Protein AF-A0A660R6U9-F1 (afdb_monomer)

Solvent-accessible surface area (backbone atoms only — not comparable to full-atom values): 6522 Å² total; per-residue (Å²): 130,83,85,76,85,81,81,69,68,51,72,49,82,44,46,61,42,26,38,42,28,37,63,46,97,88,70,50,76,46,72,47,49,37,92,84,71,37,62,62,37,41,37,23,40,19,53,46,97,87,70,50,78,36,58,15,63,71,18,55,72,43,32,84,85,40,49,87,44,37,50,62,44,47,60,80,41,52,98,54,90,55,69,49,69,56,91,97,43,76,37,43,36,65,58,58,50,45,52,52,52,50,50,50,50,53,29,60,76,70,108

pLDDT: mean 95.03, std 8.32, range [47.47, 98.81]

Nearest PDB structures (foldseek):
  6w6e-assembly1_I  TM=9.804E-01  e=3.164E-13  Mycobacterium tuberculosis
  4rtf-assembly1_D  TM=9.842E-01  e=6.476E-13  Mycobacterium tuberculosis H37Rv
  7rax-assembly1_A  TM=9.584E-01  e=1.570E-10  Escherichia coli K-12
  6p2u-assembly1_A  TM=9.185E-01  e=1.098E-10  Homo sapiens
  7krv-assembly1_B  TM=9.366E-01  e=4.331E-10  Escherichia coli K-12

Radius of gyration: 15.39 Å; Cα contacts (8 Å, |Δi|>4): 179; chains: 1; bounding box: 34×28×48 Å

Sequence (111 aa):
MADKKEFVVGIDLGTTNSVIAWMKPDGNVEVIPNAEGSRITPSVVAFTKTGEILVGEPAKRQMILNPDRTIKSIKRKMGSDYKVRIDDKEYTPQEISSLILKKLKKDAESY

Mean predicted aligned error: 3.58 Å

Structure (mmCIF, N/CA/C/O backbone):
data_AF-A0A660R6U9-F1
#
_entry.id   AF-A0A660R6U9-F1
#
loop_
_atom_site.group_PDB
_atom_site.id
_atom_site.type_symbol
_atom_site.label_atom_id
_atom_site.label_alt_id
_atom_site.label_comp_id
_atom_site.label_asym_id
_atom_site.label_entity_id
_atom_site.label_seq_id
_atom_site.pdbx_PDB_ins_code
_atom_site.Cartn_x
_atom_site.Cartn_y
_atom_site.Cartn_z
_atom_site.occupancy
_atom_site.B_iso_or_equiv
_atom_site.auth_seq_id
_atom_site.auth_comp_id
_atom_site.auth_asym_id
_atom_site.auth_atom_id
_atom_site.pdbx_PDB_model_num
ATOM 1 N N . MET A 1 1 ? -2.056 16.799 -30.583 1.00 47.47 1 MET A N 1
ATOM 2 C CA . MET A 1 1 ? -2.203 16.139 -29.268 1.00 47.47 1 MET A CA 1
ATOM 3 C C . MET A 1 1 ? -0.920 15.359 -29.058 1.00 47.47 1 MET A C 1
ATOM 5 O O . MET A 1 1 ? -0.560 14.624 -29.964 1.00 47.47 1 MET A O 1
ATOM 9 N N . ALA A 1 2 ? -0.155 15.626 -27.998 1.00 52.72 2 ALA A N 1
ATOM 10 C CA . ALA A 1 2 ? 1.092 14.898 -27.767 1.00 52.72 2 ALA A CA 1
ATOM 11 C C . ALA A 1 2 ? 0.774 13.415 -27.528 1.00 52.72 2 ALA A C 1
ATOM 13 O O . ALA A 1 2 ? -0.151 13.121 -26.769 1.00 52.72 2 ALA A O 1
ATOM 14 N N . ASP A 1 3 ? 1.516 12.517 -28.176 1.00 62.44 3 ASP A N 1
ATOM 15 C CA . ASP A 1 3 ? 1.456 11.081 -27.906 1.00 62.44 3 ASP A CA 1
ATOM 16 C C . ASP A 1 3 ? 1.739 10.861 -26.420 1.00 62.44 3 ASP A C 1
ATOM 18 O O . ASP A 1 3 ? 2.837 11.129 -25.918 1.00 62.44 3 ASP A O 1
ATOM 22 N N . LYS A 1 4 ? 0.716 10.438 -25.681 1.00 67.00 4 LYS A N 1
ATOM 23 C CA . LYS A 1 4 ? 0.851 10.142 -24.262 1.00 67.00 4 LYS A CA 1
ATOM 24 C C . LYS A 1 4 ? 1.583 8.808 -24.175 1.00 67.00 4 LYS A C 1
ATOM 26 O O . LYS A 1 4 ? 1.005 7.776 -24.493 1.00 67.00 4 LYS A O 1
ATOM 31 N N . LYS A 1 5 ? 2.863 8.824 -23.794 1.00 71.44 5 LYS A N 1
ATOM 32 C CA . LYS A 1 5 ? 3.607 7.585 -23.532 1.00 71.44 5 LYS A CA 1
ATOM 33 C C . LYS A 1 5 ? 2.906 6.821 -22.411 1.00 71.44 5 LYS A C 1
ATOM 35 O O . LYS A 1 5 ? 2.876 7.279 -21.271 1.00 71.44 5 LYS A O 1
ATOM 40 N N . GLU A 1 6 ? 2.332 5.678 -22.757 1.00 81.88 6 GLU A N 1
ATOM 41 C CA . GLU A 1 6 ? 1.757 4.738 -21.804 1.00 81.88 6 GLU A CA 1
ATOM 42 C C . GLU A 1 6 ? 2.830 3.728 -21.399 1.00 81.88 6 GLU A C 1
ATOM 44 O O . GLU A 1 6 ? 3.455 3.090 -22.247 1.00 81.88 6 GLU A O 1
ATOM 49 N N . PHE A 1 7 ? 3.056 3.592 -20.093 1.00 87.44 7 PHE A N 1
ATOM 50 C CA . PHE A 1 7 ? 3.931 2.567 -19.538 1.00 87.44 7 PHE A CA 1
ATOM 51 C C . PHE A 1 7 ? 3.079 1.485 -18.889 1.00 87.44 7 PHE A C 1
ATOM 53 O O . PHE A 1 7 ? 2.183 1.772 -18.094 1.00 87.44 7 PHE A O 1
ATOM 60 N N . VAL A 1 8 ? 3.377 0.232 -19.220 1.00 90.62 8 VAL A N 1
ATOM 61 C CA . VAL A 1 8 ? 2.777 -0.922 -18.554 1.00 90.62 8 VAL A CA 1
ATOM 62 C C . VAL A 1 8 ? 3.651 -1.301 -17.368 1.00 90.62 8 VAL A C 1
ATOM 64 O O . VAL A 1 8 ? 4.870 -1.438 -17.488 1.00 90.62 8 VAL A O 1
ATOM 67 N N . VAL A 1 9 ? 3.007 -1.484 -16.221 1.00 96.12 9 VAL A N 1
ATOM 68 C CA . VAL A 1 9 ? 3.651 -1.886 -14.971 1.00 96.12 9 VAL A CA 1
ATOM 69 C C . VAL A 1 9 ? 3.130 -3.245 -14.520 1.00 96.12 9 VAL A C 1
ATOM 71 O O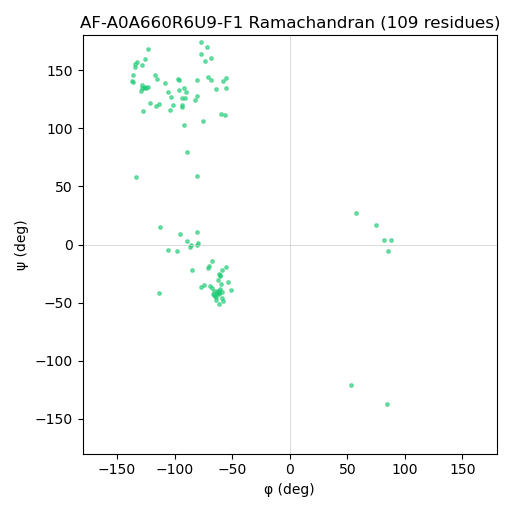 . VAL A 1 9 ? 1.959 -3.576 -14.707 1.00 96.12 9 VAL A O 1
ATOM 74 N N . GLY A 1 10 ? 4.004 -4.028 -13.898 1.00 97.75 10 GLY A N 1
ATOM 75 C CA . GLY A 1 10 ? 3.647 -5.224 -13.149 1.00 97.75 10 GLY A CA 1
ATOM 76 C C . GLY A 1 10 ? 3.524 -4.890 -11.667 1.00 97.75 10 GLY A C 1
ATOM 77 O O . GLY A 1 10 ? 4.400 -4.231 -11.108 1.00 97.75 10 GLY A O 1
ATOM 78 N N . ILE A 1 11 ? 2.450 -5.348 -11.023 1.00 98.44 11 ILE A N 1
ATOM 79 C CA . ILE A 1 11 ? 2.230 -5.163 -9.585 1.00 98.44 11 ILE A CA 1
ATOM 80 C C . ILE A 1 11 ? 2.088 -6.526 -8.916 1.00 98.44 11 ILE A C 1
ATOM 82 O O . ILE A 1 11 ? 1.163 -7.278 -9.221 1.00 98.44 11 ILE A O 1
ATOM 86 N N . ASP A 1 12 ? 2.954 -6.800 -7.942 1.00 98.50 12 ASP A N 1
ATOM 87 C CA . ASP A 1 12 ? 2.698 -7.832 -6.940 1.00 98.50 12 ASP A CA 1
ATOM 88 C C . ASP A 1 12 ? 2.003 -7.185 -5.741 1.00 98.50 12 ASP A C 1
ATOM 90 O O . ASP A 1 12 ? 2.624 -6.510 -4.919 1.00 98.50 12 ASP A O 1
ATOM 94 N N . LEU A 1 1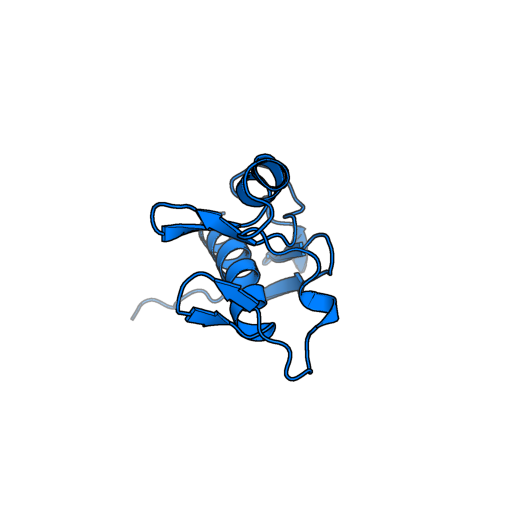3 ? 0.689 -7.376 -5.639 1.00 98.44 13 LEU A N 1
ATOM 95 C CA . LEU A 1 13 ? -0.096 -6.941 -4.489 1.00 98.44 13 LEU A CA 1
ATOM 96 C C . LEU A 1 13 ? -0.109 -8.057 -3.443 1.00 98.44 13 LEU A C 1
ATOM 98 O O . LEU A 1 13 ? -1.067 -8.823 -3.388 1.00 98.44 13 LEU A O 1
ATOM 102 N N . GLY A 1 14 ? 0.945 -8.206 -2.644 1.00 98.12 14 GLY A N 1
ATOM 103 C CA . GLY A 1 14 ? 1.042 -9.242 -1.609 1.00 98.12 14 GLY A CA 1
ATOM 104 C C . GLY A 1 14 ? 0.239 -8.966 -0.327 1.00 98.12 14 GLY A C 1
ATOM 105 O O . GLY A 1 14 ? -0.388 -7.926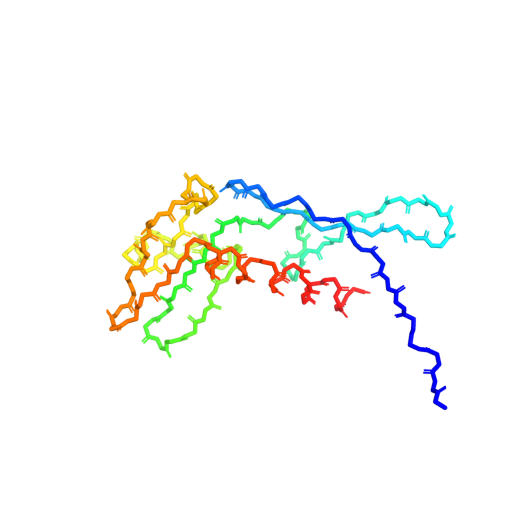 -0.145 1.00 98.12 14 GLY A O 1
ATOM 106 N N . THR A 1 15 ? 0.224 -9.947 0.584 1.00 98.38 15 THR A N 1
ATOM 107 C CA . THR A 1 15 ? -0.465 -9.830 1.888 1.00 98.38 15 THR A CA 1
ATOM 108 C C . THR A 1 15 ? 0.292 -8.937 2.869 1.00 98.38 15 THR A C 1
ATOM 110 O O . THR A 1 15 ? -0.326 -8.264 3.694 1.00 98.38 15 THR A O 1
ATOM 113 N N . THR A 1 16 ? 1.623 -8.982 2.812 1.00 98.38 16 THR A N 1
ATOM 114 C CA . THR A 1 16 ? 2.516 -8.313 3.770 1.00 98.38 16 THR A CA 1
ATOM 115 C C . THR A 1 16 ? 3.306 -7.196 3.113 1.00 98.38 16 THR A C 1
ATOM 117 O O . THR A 1 16 ? 3.462 -6.138 3.711 1.00 98.38 16 THR A O 1
ATOM 120 N N . ASN A 1 17 ? 3.796 -7.434 1.898 1.00 98.56 17 ASN A N 1
ATOM 121 C CA . ASN A 1 17 ? 4.531 -6.467 1.100 1.00 98.56 17 ASN A CA 1
ATOM 122 C C . ASN A 1 17 ? 3.962 -6.460 -0.313 1.00 98.56 17 ASN A C 1
ATOM 124 O O . ASN A 1 17 ? 3.362 -7.439 -0.757 1.00 98.56 17 ASN A O 1
ATOM 128 N N . SER A 1 18 ? 4.169 -5.359 -1.012 1.00 98.81 18 SER A N 1
ATOM 129 C CA . SER A 1 18 ? 3.802 -5.180 -2.403 1.00 98.81 18 SER A CA 1
ATOM 130 C C . SER A 1 18 ? 4.948 -4.531 -3.166 1.00 98.81 18 SER A C 1
ATOM 132 O O . SER A 1 18 ? 5.775 -3.825 -2.581 1.00 98.81 18 SER A O 1
ATOM 134 N N . VAL A 1 19 ? 5.002 -4.803 -4.463 1.00 98.62 19 VAL A N 1
ATOM 135 C CA . VAL A 1 19 ? 6.081 -4.384 -5.362 1.00 98.62 19 VAL A CA 1
ATOM 136 C C . VAL A 1 19 ? 5.467 -3.869 -6.656 1.00 98.62 19 VAL A C 1
ATOM 138 O O . VAL A 1 19 ? 4.437 -4.379 -7.101 1.00 98.62 19 VAL A O 1
ATOM 141 N N . ILE A 1 20 ? 6.107 -2.873 -7.260 1.00 98.50 20 ILE A N 1
ATOM 142 C CA . ILE A 1 20 ? 5.799 -2.408 -8.609 1.00 98.50 20 ILE A CA 1
ATOM 143 C C . ILE A 1 20 ? 7.072 -2.413 -9.454 1.00 98.50 20 ILE A C 1
ATOM 145 O O . ILE A 1 20 ? 8.144 -2.009 -9.003 1.00 98.50 20 ILE A O 1
ATOM 149 N N . ALA A 1 21 ? 6.954 -2.926 -10.669 1.00 97.94 21 ALA A N 1
ATOM 150 C CA . ALA A 1 21 ? 8.033 -3.014 -11.636 1.00 97.94 21 ALA A CA 1
ATOM 151 C C . ALA A 1 21 ? 7.541 -2.542 -13.001 1.00 97.94 21 ALA A C 1
ATOM 153 O O . ALA A 1 21 ? 6.349 -2.620 -13.300 1.00 97.94 21 ALA A O 1
ATOM 154 N N . TRP A 1 22 ? 8.456 -2.088 -13.843 1.00 95.94 22 TRP A N 1
ATOM 155 C CA . TRP A 1 22 ? 8.156 -1.709 -15.218 1.00 95.94 22 TRP A CA 1
ATOM 156 C C . TRP A 1 22 ? 9.103 -2.410 -16.182 1.00 95.94 22 TRP A C 1
ATOM 158 O O . TRP A 1 22 ? 10.209 -2.815 -15.815 1.00 95.94 22 TRP A O 1
ATOM 168 N N . MET A 1 23 ? 8.638 -2.586 -17.416 1.00 93.31 23 MET A N 1
ATOM 169 C CA . MET A 1 23 ? 9.474 -3.066 -18.506 1.00 93.31 23 MET A CA 1
ATOM 170 C C . MET A 1 23 ? 10.031 -1.858 -19.249 1.00 93.31 23 MET A C 1
ATOM 172 O O . MET A 1 23 ? 9.280 -1.054 -19.805 1.00 93.31 23 MET A O 1
ATOM 176 N N . LYS A 1 24 ? 11.355 -1.731 -19.244 1.00 90.12 24 LYS A N 1
ATOM 177 C CA . LYS A 1 24 ? 12.057 -0.693 -19.989 1.00 90.12 24 LYS A CA 1
ATOM 178 C C . LYS A 1 24 ? 11.940 -0.940 -21.500 1.00 90.12 24 LYS A C 1
ATOM 180 O O . LYS A 1 24 ? 11.725 -2.077 -21.924 1.00 90.12 24 LYS A O 1
ATOM 185 N N . PRO A 1 25 ? 12.159 0.090 -22.340 1.00 88.56 25 PRO A N 1
ATOM 186 C CA . PRO A 1 25 ? 12.139 -0.065 -23.798 1.00 88.56 25 PRO A CA 1
ATOM 187 C C . PRO A 1 25 ? 13.163 -1.070 -24.352 1.00 88.56 25 PRO A C 1
ATOM 189 O O . PRO A 1 25 ? 12.977 -1.577 -25.452 1.00 88.56 25 PRO A O 1
ATOM 192 N N . ASP A 1 26 ? 14.231 -1.361 -23.602 1.00 91.19 26 ASP A N 1
ATOM 193 C CA . ASP A 1 26 ? 15.256 -2.357 -23.948 1.00 91.19 26 ASP A CA 1
ATOM 194 C C . ASP A 1 26 ? 14.826 -3.810 -23.640 1.00 91.19 26 ASP A C 1
ATOM 196 O O . ASP A 1 26 ? 15.602 -4.738 -23.856 1.00 91.19 26 ASP A O 1
ATOM 200 N N . GLY A 1 27 ? 13.605 -4.009 -23.128 1.00 89.25 27 GLY A N 1
ATOM 201 C CA . GLY A 1 27 ? 13.048 -5.308 -22.749 1.00 89.25 27 GLY A CA 1
ATOM 202 C C . GLY A 1 27 ? 13.417 -5.775 -21.338 1.00 89.25 27 GLY A C 1
ATOM 203 O O . GLY A 1 27 ? 12.882 -6.782 -20.877 1.00 89.25 27 GLY A O 1
ATOM 204 N N . ASN A 1 28 ? 14.285 -5.058 -20.617 1.00 93.25 28 ASN A N 1
ATOM 205 C CA . ASN A 1 28 ? 14.655 -5.423 -19.251 1.00 93.25 28 ASN A CA 1
ATOM 206 C C . ASN A 1 28 ? 13.593 -4.962 -18.242 1.00 93.25 28 ASN A C 1
ATOM 208 O O . ASN A 1 28 ? 13.064 -3.853 -18.332 1.00 93.25 28 ASN A O 1
ATOM 212 N N . VAL A 1 29 ? 13.327 -5.791 -17.231 1.00 95.19 29 VAL A N 1
ATOM 213 C CA . VAL A 1 29 ? 12.414 -5.458 -16.128 1.00 95.19 29 VAL A CA 1
ATOM 214 C C . VAL A 1 29 ? 13.186 -4.821 -14.980 1.00 95.19 29 VAL A C 1
ATOM 216 O O . VAL A 1 29 ? 14.232 -5.323 -14.568 1.00 95.19 29 VAL A O 1
ATOM 219 N N . GLU A 1 30 ? 12.647 -3.739 -14.431 1.00 96.12 30 GLU A N 1
ATOM 220 C CA . GLU A 1 30 ? 13.211 -3.044 -13.278 1.00 96.12 30 GLU A CA 1
ATOM 221 C C . GLU A 1 30 ? 12.152 -2.841 -12.189 1.00 96.12 30 GLU A C 1
ATOM 223 O O . GLU A 1 30 ? 11.029 -2.415 -12.465 1.00 96.12 30 GLU A O 1
ATOM 228 N N . VAL A 1 31 ? 12.519 -3.129 -10.936 1.00 98.06 31 VAL A N 1
ATOM 229 C CA . VAL A 1 31 ? 11.686 -2.828 -9.764 1.00 98.06 31 VAL A CA 1
ATOM 230 C C . VAL A 1 31 ? 11.875 -1.371 -9.364 1.00 98.06 31 VAL A C 1
ATOM 232 O O . VAL A 1 31 ? 12.995 -0.949 -9.064 1.00 98.06 31 VAL A O 1
ATOM 235 N N . ILE A 1 32 ? 10.767 -0.639 -9.295 1.00 98.00 32 ILE A N 1
ATOM 236 C CA . ILE A 1 32 ? 10.756 0.784 -8.970 1.00 98.00 32 ILE A CA 1
ATOM 237 C C . ILE A 1 32 ? 10.867 0.952 -7.444 1.00 98.00 32 ILE A C 1
ATOM 239 O O . ILE A 1 32 ? 10.098 0.326 -6.704 1.00 98.00 32 ILE A O 1
ATOM 243 N N . PRO A 1 33 ? 11.816 1.761 -6.936 1.00 98.25 33 PRO A N 1
ATOM 244 C CA . PRO A 1 33 ? 11.861 2.103 -5.520 1.00 98.25 33 PRO A CA 1
ATOM 245 C C . PRO A 1 33 ? 10.669 2.995 -5.144 1.00 98.25 33 PRO A C 1
ATOM 247 O O . PRO A 1 33 ? 10.279 3.886 -5.891 1.00 98.25 33 PRO A O 1
ATOM 250 N N . ASN A 1 34 ? 10.099 2.782 -3.962 1.00 98.00 34 ASN A N 1
ATOM 251 C CA . ASN A 1 34 ? 9.093 3.680 -3.409 1.00 98.00 34 ASN A CA 1
ATOM 252 C C . ASN A 1 34 ? 9.709 5.015 -2.962 1.00 98.00 34 ASN A C 1
ATOM 254 O O . ASN A 1 34 ? 10.930 5.152 -2.871 1.00 98.00 34 ASN A O 1
ATOM 258 N N . ALA A 1 35 ? 8.859 5.991 -2.625 1.00 97.06 35 ALA A N 1
ATOM 259 C CA . ALA A 1 35 ? 9.291 7.292 -2.100 1.00 97.06 35 ALA A CA 1
ATOM 260 C C . ALA A 1 35 ? 10.197 7.204 -0.850 1.00 97.06 35 ALA A C 1
ATOM 262 O O . ALA A 1 35 ? 10.911 8.151 -0.531 1.00 97.06 35 ALA A O 1
ATOM 263 N N . GLU A 1 36 ? 10.185 6.071 -0.141 1.00 96.88 36 GLU A N 1
ATOM 264 C CA . GLU A 1 36 ? 11.034 5.796 1.017 1.00 96.88 36 GLU A CA 1
ATOM 265 C C . GLU A 1 36 ? 12.392 5.152 0.648 1.00 96.88 36 GLU A C 1
ATOM 267 O O . GLU A 1 36 ? 13.174 4.813 1.536 1.00 96.88 36 GLU A O 1
ATOM 272 N N . GLY A 1 37 ? 12.686 4.975 -0.646 1.00 96.69 37 GLY A N 1
ATOM 273 C CA . GLY A 1 37 ? 13.931 4.401 -1.173 1.00 96.69 37 GLY A CA 1
ATOM 274 C C . GLY A 1 37 ? 13.986 2.867 -1.175 1.00 96.69 37 GLY A C 1
ATOM 275 O O . GLY A 1 37 ? 15.008 2.280 -1.529 1.00 96.69 37 GLY A O 1
ATOM 276 N N . SER A 1 38 ? 12.901 2.194 -0.789 1.00 98.00 38 SER A N 1
ATOM 277 C CA . SER A 1 38 ? 12.810 0.733 -0.720 1.00 98.00 38 SER A CA 1
ATOM 278 C C . SER A 1 38 ? 12.155 0.155 -1.974 1.00 98.00 38 SER A C 1
ATOM 280 O O . SER A 1 38 ? 11.170 0.682 -2.473 1.00 98.00 38 SER A O 1
ATOM 282 N N . ARG A 1 39 ? 12.629 -1.000 -2.448 1.00 98.25 39 ARG A N 1
ATOM 283 C CA . ARG A 1 39 ? 11.994 -1.756 -3.551 1.00 98.25 39 ARG A CA 1
ATOM 284 C C . ARG A 1 39 ? 10.797 -2.609 -3.113 1.00 98.25 39 ARG A C 1
ATOM 286 O O . ARG A 1 39 ? 10.187 -3.293 -3.928 1.00 98.25 39 ARG A O 1
ATOM 293 N N . ILE A 1 40 ? 10.479 -2.587 -1.822 1.00 98.06 40 ILE A N 1
ATOM 294 C CA . ILE A 1 40 ? 9.308 -3.242 -1.239 1.00 98.06 40 ILE A CA 1
ATOM 295 C C . ILE A 1 40 ? 8.498 -2.225 -0.437 1.00 98.06 40 ILE A C 1
ATOM 297 O O . ILE A 1 40 ? 9.051 -1.458 0.357 1.00 98.06 40 ILE A O 1
ATOM 301 N N . THR A 1 41 ? 7.180 -2.254 -0.604 1.00 98.75 41 THR A N 1
ATOM 302 C CA . THR A 1 41 ? 6.241 -1.398 0.126 1.00 98.75 41 THR A CA 1
ATOM 303 C C . THR A 1 41 ? 5.383 -2.264 1.043 1.00 98.75 41 THR A C 1
ATOM 305 O O . THR A 1 41 ? 4.690 -3.150 0.545 1.00 98.75 41 THR A O 1
ATOM 308 N N . PRO A 1 42 ? 5.378 -2.047 2.370 1.00 98.81 42 PRO A N 1
ATOM 309 C CA . PRO A 1 42 ? 4.483 -2.776 3.263 1.00 98.81 42 PRO A CA 1
ATOM 310 C C . PRO A 1 42 ? 3.011 -2.640 2.847 1.00 98.81 42 PRO A C 1
ATOM 312 O O . PRO A 1 42 ? 2.522 -1.543 2.584 1.00 98.81 42 PRO A O 1
ATOM 315 N N . SER A 1 43 ? 2.270 -3.745 2.844 1.00 98.75 43 SER A N 1
ATOM 316 C CA . 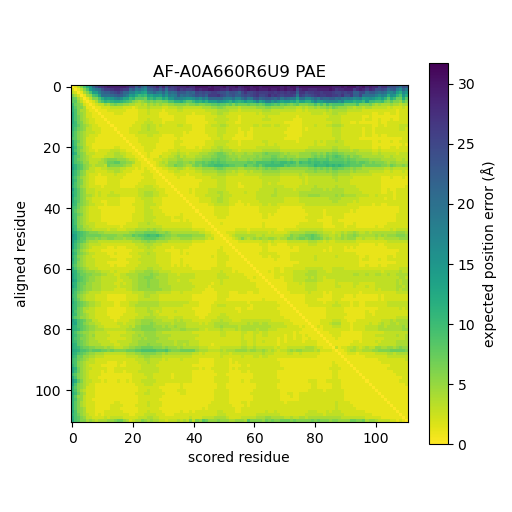SER A 1 43 ? 0.831 -3.788 2.553 1.00 98.75 43 SER A CA 1
ATOM 317 C C . SER A 1 43 ? 0.025 -3.381 3.790 1.00 98.75 43 SER A C 1
ATOM 319 O O . SER A 1 43 ? -0.753 -4.161 4.350 1.00 98.75 43 SER A O 1
ATOM 321 N N . VAL A 1 44 ? 0.284 -2.161 4.255 1.00 98.81 44 VAL A N 1
ATOM 322 C CA . VAL A 1 44 ? -0.278 -1.576 5.470 1.00 98.81 44 VAL A CA 1
ATOM 323 C C . VAL A 1 44 ? -0.859 -0.213 5.127 1.00 98.81 44 VAL A C 1
ATOM 325 O O . VAL A 1 44 ? -0.211 0.597 4.464 1.00 98.81 44 VAL A O 1
ATOM 328 N N . VAL A 1 45 ? -2.082 0.023 5.587 1.00 98.81 45 VAL A N 1
ATOM 329 C CA . VAL A 1 45 ? -2.805 1.288 5.435 1.00 98.81 45 VAL A CA 1
ATOM 330 C C . VAL A 1 45 ? -3.169 1.772 6.824 1.00 98.81 45 VAL A C 1
ATOM 332 O O . VAL A 1 45 ? -3.640 0.980 7.634 1.00 98.81 45 VAL A O 1
ATOM 335 N N . ALA A 1 46 ? -2.978 3.052 7.109 1.00 98.62 46 ALA A N 1
ATOM 336 C CA . ALA A 1 46 ? -3.378 3.620 8.381 1.00 98.62 46 ALA A CA 1
ATOM 337 C C . ALA A 1 46 ? -4.068 4.969 8.201 1.00 98.62 46 ALA A C 1
ATOM 339 O O . ALA A 1 46 ? -3.636 5.794 7.399 1.00 98.62 46 ALA A O 1
ATOM 340 N N . PHE A 1 47 ? -5.121 5.192 8.978 1.00 98.19 47 PHE A N 1
ATOM 341 C CA . PHE A 1 47 ? -5.874 6.439 9.008 1.00 98.19 47 PHE A CA 1
ATOM 342 C C . PHE A 1 47 ? -5.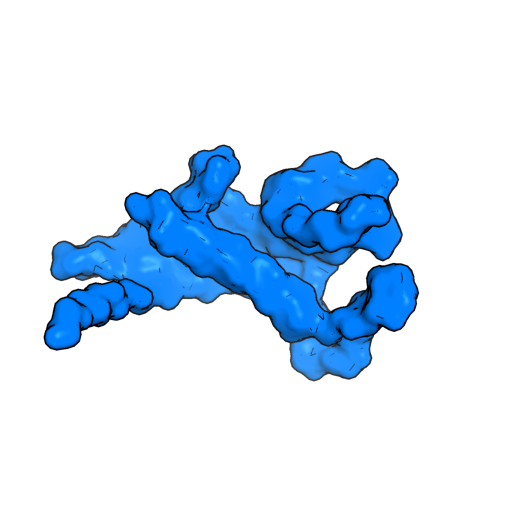444 7.230 10.243 1.00 98.19 47 PHE A C 1
ATOM 344 O O . PHE A 1 47 ? -5.540 6.743 11.375 1.00 98.19 47 PHE A O 1
ATOM 351 N N . THR A 1 48 ? -4.915 8.434 10.042 1.00 95.94 48 THR A N 1
ATOM 352 C CA . THR A 1 48 ? -4.505 9.304 11.148 1.00 95.94 48 THR A CA 1
ATOM 353 C C . THR A 1 48 ? -5.721 9.969 11.790 1.00 95.94 48 THR A C 1
ATOM 355 O O . THR A 1 48 ? -6.803 10.051 11.207 1.00 95.94 48 THR A O 1
ATOM 358 N N . LYS A 1 49 ? -5.543 10.516 12.998 1.00 91.12 49 LYS A N 1
ATOM 359 C CA . LYS A 1 49 ? -6.600 11.278 13.682 1.00 91.12 49 LYS A CA 1
ATOM 360 C C . LYS A 1 49 ? -7.037 12.531 12.917 1.00 91.12 49 LYS A C 1
ATOM 362 O O . LYS A 1 49 ? -8.173 12.956 13.079 1.00 91.12 49 LYS A O 1
ATOM 367 N N . THR A 1 50 ? -6.162 13.089 12.082 1.00 92.06 50 THR A N 1
ATOM 368 C CA . THR A 1 50 ? -6.439 14.262 11.240 1.00 92.06 50 THR A CA 1
ATOM 369 C C . THR A 1 50 ? -7.092 13.904 9.901 1.00 92.06 50 THR A C 1
ATOM 371 O O . THR A 1 50 ? -7.397 14.799 9.121 1.00 92.06 50 THR A O 1
ATOM 374 N N . GLY A 1 51 ? -7.332 12.615 9.630 1.00 88.19 51 GLY A N 1
ATOM 375 C CA . GLY A 1 51 ? -7.969 12.139 8.399 1.00 88.19 51 GLY A CA 1
ATOM 376 C C . GLY A 1 51 ? -7.003 11.877 7.241 1.00 88.19 51 GLY A C 1
ATOM 377 O O . GLY A 1 51 ? -7.444 11.523 6.149 1.00 88.19 51 GLY A O 1
ATOM 378 N N . GLU A 1 52 ? -5.696 12.011 7.463 1.00 95.81 52 GLU A N 1
ATOM 379 C CA . GLU A 1 52 ? -4.680 11.632 6.482 1.00 95.81 52 GLU A CA 1
ATOM 380 C C . GLU A 1 52 ? -4.597 10.103 6.353 1.00 95.81 52 GLU A C 1
ATOM 382 O O . GLU A 1 52 ? -4.730 9.364 7.333 1.00 95.81 52 GLU A O 1
ATOM 387 N N . ILE A 1 53 ? -4.355 9.623 5.132 1.00 98.06 53 ILE A N 1
ATOM 388 C CA . ILE A 1 53 ? -4.136 8.205 4.850 1.00 98.06 53 ILE A CA 1
ATOM 389 C C . ILE A 1 53 ? -2.646 7.978 4.625 1.00 98.06 53 ILE A C 1
ATOM 391 O O . ILE A 1 53 ? -2.071 8.447 3.645 1.00 98.06 53 ILE A O 1
ATOM 395 N N . LEU A 1 54 ? -2.044 7.192 5.511 1.00 98.38 54 LEU A N 1
ATOM 396 C CA . LEU A 1 54 ? -0.679 6.707 5.378 1.00 98.38 54 LEU A CA 1
ATOM 397 C C . LEU A 1 54 ? -0.694 5.308 4.761 1.00 98.38 54 LEU A C 1
ATOM 399 O O . LEU A 1 54 ? -1.539 4.477 5.096 1.00 98.38 54 LEU A O 1
ATOM 403 N N . VAL A 1 55 ? 0.272 5.022 3.890 1.00 98.69 55 VAL A N 1
ATOM 404 C CA . VAL A 1 55 ? 0.416 3.721 3.222 1.00 98.69 55 VAL A CA 1
ATOM 405 C C . VAL A 1 55 ? 1.885 3.319 3.209 1.00 98.69 55 VAL A C 1
ATOM 407 O O . VAL A 1 55 ? 2.749 4.165 2.991 1.00 98.69 55 VAL A O 1
ATOM 410 N N . GLY A 1 56 ? 2.180 2.037 3.422 1.00 98.50 56 GLY A N 1
ATOM 411 C CA . GLY A 1 56 ? 3.550 1.530 3.386 1.00 98.50 56 GLY A CA 1
ATOM 412 C C . GLY A 1 56 ? 4.288 1.709 4.707 1.00 98.50 56 GLY A C 1
ATOM 413 O O . GLY A 1 56 ? 3.749 1.449 5.785 1.00 98.50 56 GLY A O 1
ATOM 414 N N . GLU A 1 57 ? 5.547 2.134 4.624 1.00 98.38 57 GLU A 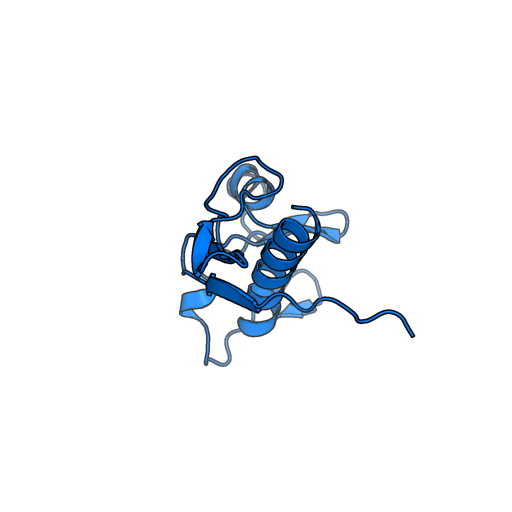N 1
ATOM 415 C CA . GLU A 1 57 ? 6.428 2.257 5.786 1.00 98.38 57 GLU A CA 1
ATOM 416 C C . GLU A 1 57 ? 5.918 3.270 6.834 1.00 98.38 57 GLU A C 1
ATOM 418 O O . GLU A 1 57 ? 5.902 2.921 8.017 1.00 98.38 57 GLU A O 1
ATOM 423 N N . PRO A 1 58 ? 5.391 4.460 6.467 1.00 97.81 58 PRO A N 1
ATOM 424 C CA . PRO A 1 58 ? 4.793 5.377 7.442 1.00 97.81 58 PRO A CA 1
ATOM 425 C C . PRO A 1 58 ? 3.623 4.759 8.224 1.00 97.81 58 PRO A C 1
ATOM 427 O O . PRO A 1 58 ? 3.533 4.922 9.440 1.00 97.81 58 PRO A O 1
ATOM 430 N N . ALA A 1 59 ? 2.755 3.993 7.551 1.00 98.50 59 ALA A N 1
ATOM 431 C CA . ALA A 1 59 ? 1.638 3.301 8.196 1.00 98.50 59 ALA A CA 1
ATOM 432 C C . ALA A 1 59 ? 2.123 2.195 9.143 1.00 98.50 59 ALA A C 1
ATOM 434 O O . ALA A 1 59 ? 1.635 2.067 10.264 1.00 98.50 59 ALA A O 1
ATOM 435 N N . LYS A 1 60 ? 3.128 1.424 8.713 1.00 98.25 60 LYS A N 1
ATOM 436 C CA . LYS A 1 60 ? 3.740 0.361 9.516 1.00 98.25 60 LYS A CA 1
ATOM 437 C C . LYS A 1 60 ? 4.410 0.904 10.781 1.00 98.25 60 LYS A C 1
ATOM 439 O O . LYS A 1 60 ? 4.236 0.315 11.842 1.00 98.25 60 LYS A O 1
ATOM 444 N N . ARG A 1 61 ? 5.131 2.028 10.709 1.00 97.62 61 ARG A N 1
ATOM 445 C CA . ARG A 1 61 ? 5.836 2.612 11.870 1.00 97.62 61 ARG A CA 1
ATOM 446 C C . ARG A 1 61 ? 4.902 2.989 13.013 1.00 97.62 61 ARG A C 1
ATOM 448 O O . ARG A 1 61 ? 5.247 2.787 14.172 1.00 97.62 61 ARG A O 1
ATOM 455 N N . GLN A 1 62 ? 3.718 3.510 12.701 1.00 96.75 62 GLN A N 1
ATOM 456 C CA . GLN A 1 62 ? 2.772 3.943 13.729 1.00 96.75 62 GLN A CA 1
ATOM 457 C C . GLN A 1 62 ? 1.844 2.832 14.241 1.00 96.75 62 GLN A C 1
ATOM 459 O O . GLN A 1 62 ? 1.030 3.084 15.124 1.00 96.75 62 GLN A O 1
ATOM 464 N N . MET A 1 63 ? 1.938 1.610 13.706 1.00 95.88 63 MET A N 1
ATOM 465 C CA . MET A 1 63 ? 0.920 0.575 13.925 1.00 95.88 63 MET A CA 1
ATOM 466 C C . MET A 1 63 ? 0.730 0.176 15.395 1.00 95.88 63 MET A C 1
ATOM 468 O O . MET A 1 63 ? -0.341 -0.288 15.764 1.00 95.88 63 MET A O 1
ATOM 472 N N . ILE A 1 64 ? 1.766 0.340 16.225 1.00 96.12 64 ILE A N 1
ATOM 473 C CA . ILE A 1 64 ? 1.708 0.054 17.666 1.00 96.12 64 ILE A CA 1
ATOM 474 C C . ILE A 1 64 ? 0.973 1.174 18.414 1.00 96.12 64 ILE A C 1
ATOM 476 O O . ILE A 1 64 ? 0.237 0.903 19.354 1.00 96.12 64 ILE A O 1
ATOM 480 N N . LEU A 1 65 ? 1.154 2.427 17.988 1.00 96.44 65 LEU A N 1
ATOM 481 C CA . LEU A 1 65 ? 0.557 3.606 18.624 1.00 96.44 65 LEU A CA 1
ATOM 482 C C . LEU A 1 65 ? -0.873 3.884 18.137 1.00 96.44 65 LEU A C 1
ATOM 484 O O . LEU A 1 65 ? -1.636 4.559 18.823 1.00 96.44 65 LEU A O 1
ATOM 488 N N . ASN A 1 66 ? -1.233 3.381 16.956 1.00 96.38 66 ASN A N 1
ATOM 489 C CA . ASN A 1 66 ? -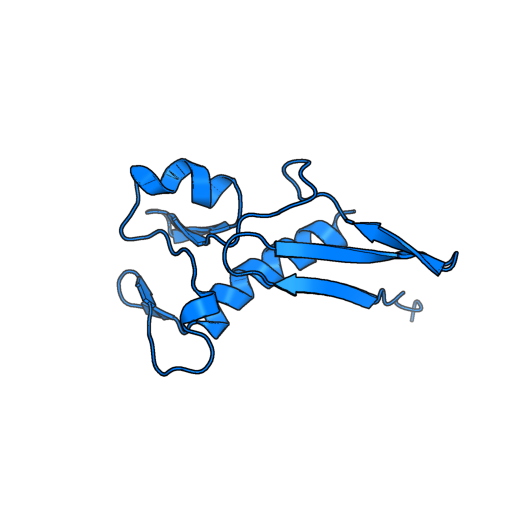2.544 3.561 16.334 1.00 96.38 66 ASN A CA 1
ATOM 490 C C . ASN A 1 66 ? -3.100 2.230 15.782 1.00 96.38 66 ASN A C 1
ATOM 492 O O . ASN A 1 66 ? -3.341 2.114 14.575 1.00 96.38 66 ASN A O 1
ATOM 496 N N . PRO A 1 67 ? -3.260 1.196 16.628 1.00 96.38 67 PRO A N 1
ATOM 497 C CA . PRO A 1 67 ? -3.617 -0.146 16.172 1.00 96.38 67 PRO A CA 1
ATOM 498 C C . PRO A 1 67 ? -5.023 -0.205 15.566 1.00 96.38 67 PRO A C 1
ATOM 500 O O . PRO A 1 67 ? -5.203 -0.818 14.517 1.00 96.38 67 PRO A O 1
ATOM 503 N N . ASP A 1 68 ? -5.994 0.495 16.158 1.00 95.88 68 ASP A N 1
ATOM 504 C CA . ASP A 1 68 ? -7.408 0.423 15.754 1.00 95.88 68 ASP A CA 1
ATOM 505 C C . ASP A 1 68 ? -7.688 1.082 14.400 1.00 95.88 68 ASP A C 1
ATOM 507 O O . ASP A 1 68 ? -8.682 0.782 13.743 1.00 95.88 68 ASP A O 1
ATOM 511 N N . ARG A 1 69 ? -6.792 1.970 13.955 1.00 97.50 69 ARG A N 1
ATOM 512 C CA . ARG A 1 69 ? -6.897 2.658 12.661 1.00 97.50 69 ARG A CA 1
ATOM 513 C C . ARG A 1 69 ? -5.810 2.229 11.683 1.00 97.50 69 ARG A C 1
ATOM 515 O O . ARG A 1 69 ? -5.607 2.903 10.673 1.00 97.50 69 ARG A O 1
ATOM 522 N N . THR A 1 70 ? -5.120 1.122 11.963 1.00 98.44 70 THR A N 1
ATOM 523 C CA . THR A 1 70 ? -4.093 0.549 11.089 1.00 98.44 70 THR A CA 1
ATOM 524 C C . THR A 1 70 ? -4.508 -0.834 10.602 1.00 98.44 70 THR A C 1
ATOM 526 O O . THR A 1 70 ? -4.661 -1.782 11.365 1.00 98.44 70 THR A O 1
ATOM 529 N N . ILE A 1 71 ? -4.636 -0.972 9.288 1.00 98.56 71 ILE A N 1
ATOM 530 C CA . ILE A 1 71 ? -5.067 -2.185 8.613 1.00 98.56 71 ILE A CA 1
ATOM 531 C C . ILE A 1 71 ? -3.847 -2.878 8.010 1.00 98.56 71 ILE A C 1
ATOM 533 O O . ILE A 1 71 ? -3.107 -2.299 7.214 1.00 98.56 71 ILE A O 1
ATOM 537 N N . LYS A 1 72 ? -3.682 -4.161 8.338 1.00 98.12 72 LYS A N 1
ATOM 538 C CA . LYS A 1 72 ? -2.680 -5.066 7.757 1.00 98.12 72 LYS A CA 1
ATOM 539 C C . LYS A 1 72 ? -3.347 -6.322 7.207 1.00 98.12 72 LYS A C 1
ATOM 541 O O . LYS A 1 72 ? -4.447 -6.680 7.619 1.00 98.12 72 LYS A O 1
ATOM 546 N N . SER A 1 73 ? -2.657 -7.022 6.306 1.00 97.69 73 SER A N 1
ATOM 547 C CA . SER A 1 73 ? -3.092 -8.328 5.783 1.00 97.69 73 SER A CA 1
ATOM 548 C C . SER A 1 73 ? -4.472 -8.326 5.117 1.00 97.69 73 SER A C 1
ATOM 550 O O . SER A 1 73 ? -5.127 -9.368 5.049 1.00 97.69 73 SER A O 1
ATOM 552 N N . ILE A 1 74 ? -4.901 -7.180 4.577 1.00 98.44 74 ILE A N 1
ATOM 553 C CA . ILE A 1 74 ? -6.228 -7.030 3.970 1.00 98.44 74 ILE A CA 1
ATOM 554 C C . ILE A 1 74 ? -6.451 -7.980 2.786 1.00 98.44 74 ILE A C 1
ATOM 556 O O . ILE A 1 74 ? -7.571 -8.430 2.565 1.00 98.44 74 ILE A O 1
ATOM 560 N N . LYS A 1 75 ? -5.373 -8.391 2.097 1.00 98.06 75 LYS A N 1
ATOM 561 C CA . LYS A 1 75 ? -5.423 -9.385 1.015 1.00 98.06 75 LYS A CA 1
ATOM 562 C C . LYS A 1 75 ? -6.108 -10.690 1.439 1.00 98.06 75 LYS A C 1
ATOM 564 O O . LYS A 1 75 ? -6.789 -11.299 0.627 1.00 98.06 75 LYS A O 1
ATOM 569 N N . ARG A 1 76 ? -5.998 -11.094 2.713 1.00 98.44 76 ARG A N 1
ATOM 570 C CA . ARG A 1 76 ? -6.664 -12.301 3.246 1.00 98.44 76 ARG A CA 1
ATOM 571 C C . ARG A 1 76 ? -8.190 -12.189 3.308 1.00 98.44 76 ARG A C 1
ATOM 573 O O . ARG A 1 76 ? -8.852 -13.189 3.552 1.00 98.44 76 ARG A O 1
ATOM 580 N N . LYS A 1 77 ? -8.735 -10.981 3.167 1.00 98.44 77 LYS A N 1
ATOM 581 C CA . LYS A 1 77 ? -10.173 -10.689 3.199 1.00 98.44 77 LYS A CA 1
ATOM 582 C C . LYS A 1 77 ? -10.741 -10.394 1.808 1.00 98.44 77 LYS A C 1
ATOM 584 O O . LYS A 1 77 ? -11.947 -10.212 1.682 1.00 98.44 77 LYS A O 1
ATOM 589 N N . MET A 1 78 ? -9.904 -10.336 0.771 1.00 97.25 78 MET A N 1
ATOM 590 C CA . MET A 1 78 ? -10.348 -10.102 -0.607 1.00 97.25 78 MET A CA 1
ATOM 591 C C . MET A 1 78 ? -11.349 -11.173 -1.055 1.00 97.25 78 MET A C 1
ATOM 593 O O . MET A 1 78 ? -11.176 -12.345 -0.736 1.00 97.25 78 MET A O 1
ATOM 597 N N . GLY A 1 79 ? -12.379 -10.763 -1.801 1.00 96.56 79 GLY A N 1
ATOM 598 C CA . GLY A 1 79 ? -13.427 -11.675 -2.280 1.00 96.56 79 GLY A CA 1
ATOM 599 C C . GLY A 1 79 ? -14.433 -12.113 -1.209 1.00 96.56 79 GLY A C 1
ATOM 600 O O . GLY A 1 79 ? -15.132 -13.096 -1.412 1.00 96.56 79 GLY A O 1
ATOM 601 N N . SER A 1 80 ? -14.498 -11.404 -0.078 1.00 97.88 80 SER A N 1
ATOM 602 C CA . SER A 1 80 ? -15.493 -11.624 0.979 1.00 97.88 80 SER A CA 1
ATOM 603 C C . SER A 1 80 ? -16.284 -10.348 1.272 1.00 97.88 80 SER A C 1
ATOM 605 O O . SER A 1 80 ? -15.860 -9.257 0.885 1.00 97.88 80 SER A O 1
ATOM 607 N N . ASP A 1 81 ? -17.372 -10.477 2.034 1.00 97.62 81 ASP A N 1
ATOM 608 C CA . ASP A 1 81 ? -18.209 -9.356 2.495 1.00 97.62 81 ASP A CA 1
ATOM 609 C C . ASP A 1 81 ? -17.633 -8.615 3.715 1.00 97.62 81 ASP A C 1
ATOM 611 O O . ASP A 1 81 ? -18.309 -7.801 4.343 1.00 97.62 81 ASP A O 1
ATOM 615 N N . TYR A 1 82 ? -16.377 -8.893 4.076 1.00 98.25 82 TYR A N 1
ATOM 616 C CA . TYR A 1 82 ? -15.696 -8.224 5.179 1.00 98.25 82 TYR A CA 1
ATOM 617 C C . TYR A 1 82 ? -15.703 -6.699 4.997 1.00 98.25 82 TYR A C 1
ATOM 619 O O . TYR A 1 82 ? -15.527 -6.193 3.888 1.00 98.25 82 TYR A O 1
ATOM 627 N N . LYS A 1 83 ? -15.843 -5.955 6.097 1.00 98.12 83 LYS A N 1
ATOM 628 C CA . LYS A 1 83 ? -15.755 -4.492 6.119 1.00 98.12 83 LYS A CA 1
ATOM 629 C C . LYS A 1 83 ? -14.768 -4.050 7.189 1.00 98.12 83 LYS A C 1
ATOM 631 O O . LYS A 1 83 ? -14.759 -4.576 8.299 1.00 98.12 83 LYS A O 1
ATOM 636 N N . VAL A 1 84 ? -13.936 -3.072 6.851 1.00 97.50 84 VAL A N 1
ATOM 637 C CA . VAL A 1 84 ? -13.146 -2.305 7.815 1.00 97.50 84 VAL A CA 1
ATOM 638 C C . VAL A 1 84 ? -13.942 -1.058 8.157 1.00 97.50 84 VAL A C 1
ATOM 640 O O . VAL A 1 84 ? -14.211 -0.250 7.272 1.00 97.50 84 VAL A O 1
ATOM 643 N N . ARG A 1 85 ? -14.282 -0.873 9.429 1.00 97.12 85 ARG A N 1
ATOM 644 C CA . ARG A 1 85 ? -14.883 0.370 9.905 1.00 97.12 85 ARG A CA 1
ATOM 645 C C . ARG A 1 85 ? -13.799 1.301 10.439 1.00 97.12 85 ARG A C 1
ATOM 647 O O . ARG A 1 85 ? -13.028 0.897 11.302 1.00 97.12 85 ARG A O 1
ATOM 654 N N . ILE A 1 86 ? -13.754 2.528 9.931 1.00 96.38 86 ILE A N 1
ATOM 655 C CA . ILE A 1 86 ? -12.917 3.616 10.444 1.00 96.38 86 ILE A CA 1
ATOM 656 C C . ILE A 1 86 ? -13.834 4.808 10.679 1.00 96.38 86 ILE A C 1
ATOM 658 O O . ILE A 1 86 ? -14.405 5.348 9.729 1.00 96.38 86 ILE A O 1
ATOM 662 N N . ASP A 1 87 ? -13.971 5.199 11.945 1.00 92.31 87 ASP A N 1
ATOM 663 C CA . ASP A 1 87 ? -14.925 6.214 12.391 1.00 92.31 87 ASP A CA 1
ATOM 664 C C . ASP A 1 87 ? -16.355 5.857 11.905 1.00 92.31 87 ASP A C 1
ATOM 666 O O . ASP A 1 87 ? -16.861 4.762 12.189 1.00 92.31 87 ASP A O 1
ATOM 670 N N . ASP A 1 88 ? -16.989 6.735 11.126 1.00 93.44 88 ASP A N 1
ATOM 671 C CA . ASP A 1 88 ? -18.340 6.543 10.576 1.00 93.44 88 ASP A CA 1
ATOM 672 C C . ASP A 1 88 ? -18.360 5.963 9.154 1.00 93.44 88 ASP A C 1
ATOM 674 O O . ASP A 1 88 ? -19.406 5.929 8.505 1.00 93.44 88 ASP A O 1
ATOM 678 N N . LYS A 1 89 ? -17.208 5.516 8.640 1.00 95.69 89 L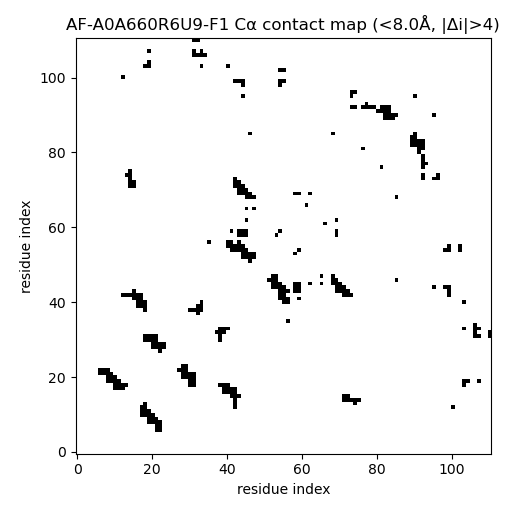YS A N 1
ATOM 679 C CA . LYS A 1 89 ? -17.077 4.992 7.276 1.00 95.69 89 LYS A CA 1
ATOM 680 C C . LYS A 1 89 ? -16.699 3.522 7.273 1.00 95.69 89 LYS A C 1
ATOM 682 O O . LYS A 1 89 ? -15.871 3.067 8.061 1.00 95.69 89 LYS A O 1
ATOM 687 N N . GLU A 1 90 ? -17.269 2.794 6.323 1.00 97.94 90 GLU A N 1
ATOM 688 C CA . GLU A 1 90 ? -16.920 1.407 6.046 1.00 97.94 90 GLU A CA 1
ATOM 689 C C . GLU A 1 90 ? -16.165 1.307 4.727 1.00 97.94 90 GLU A C 1
ATOM 691 O O . GLU A 1 90 ? -16.522 1.949 3.743 1.00 97.94 90 GLU A O 1
ATOM 696 N N . TYR A 1 91 ? -15.131 0.475 4.721 1.00 98.25 91 TYR A N 1
ATOM 697 C CA . TYR A 1 91 ? -14.295 0.203 3.565 1.00 98.25 91 TYR A CA 1
ATOM 698 C C . TYR A 1 91 ? -14.264 -1.295 3.301 1.00 98.25 91 TYR A C 1
ATOM 700 O O . TYR A 1 91 ? -14.069 -2.117 4.200 1.00 98.25 91 TYR A O 1
ATOM 708 N N . THR A 1 92 ? -14.414 -1.659 2.042 1.00 98.62 92 THR A N 1
ATOM 709 C CA . THR A 1 92 ? -14.194 -3.016 1.553 1.00 98.62 92 THR A CA 1
ATOM 710 C C . THR A 1 92 ? -12.700 -3.351 1.492 1.00 98.62 92 THR A C 1
ATOM 712 O O . THR A 1 92 ? -11.854 -2.454 1.384 1.00 98.62 92 THR A O 1
ATOM 715 N N . PRO A 1 93 ? -12.332 -4.644 1.503 1.00 98.62 93 PRO A N 1
ATOM 716 C CA . PRO A 1 93 ? -10.973 -5.089 1.229 1.00 98.62 93 PRO A CA 1
ATOM 717 C C . PRO A 1 93 ? -10.405 -4.499 -0.063 1.00 98.62 93 PRO A C 1
ATOM 719 O O . PRO A 1 93 ? -9.248 -4.090 -0.090 1.00 98.62 93 PRO A O 1
ATOM 722 N N . GLN A 1 94 ? -11.237 -4.389 -1.099 1.00 98.44 94 GLN A N 1
ATOM 723 C CA . GLN A 1 94 ? -10.900 -3.831 -2.402 1.00 98.44 94 GLN A CA 1
ATOM 724 C C . GLN A 1 94 ? -10.555 -2.343 -2.295 1.00 98.44 94 GLN A C 1
ATOM 726 O O . GLN A 1 94 ? -9.549 -1.909 -2.852 1.00 98.44 94 GLN A O 1
ATOM 731 N N . GLU A 1 95 ? -11.335 -1.565 -1.541 1.00 98.44 95 GLU A N 1
ATOM 732 C CA . GLU A 1 95 ? -11.061 -0.143 -1.318 1.00 98.44 95 GLU A CA 1
ATOM 733 C C . GLU A 1 95 ? -9.768 0.069 -0.531 1.00 98.44 95 GLU A C 1
ATOM 735 O O . GLU A 1 95 ? -8.943 0.889 -0.933 1.00 98.44 95 GLU A O 1
ATOM 740 N N . ILE A 1 96 ? -9.526 -0.707 0.528 1.00 98.62 96 ILE A N 1
ATOM 741 C CA . ILE A 1 96 ? -8.266 -0.629 1.280 1.00 98.62 96 ILE A CA 1
ATOM 742 C C . ILE A 1 96 ? -7.077 -1.053 0.402 1.00 98.62 96 ILE A C 1
ATOM 744 O O . ILE A 1 96 ? -6.060 -0.361 0.364 1.00 98.62 96 ILE A O 1
ATOM 748 N N . SER A 1 97 ? -7.194 -2.146 -0.358 1.00 98.69 97 SER A N 1
ATOM 749 C CA . SER A 1 97 ? -6.175 -2.556 -1.331 1.00 98.69 97 SER A CA 1
ATOM 750 C C . SER A 1 97 ? -5.943 -1.491 -2.406 1.00 98.69 97 SER A C 1
ATOM 752 O O . SER A 1 97 ? -4.802 -1.292 -2.822 1.00 98.69 97 SER A O 1
ATOM 754 N N . SER A 1 98 ? -6.976 -0.743 -2.809 1.00 98.56 98 SER A N 1
ATOM 755 C CA . SER A 1 98 ? -6.838 0.355 -3.772 1.00 98.56 98 SER A CA 1
ATOM 756 C C . SER A 1 98 ? -5.932 1.479 -3.262 1.00 98.56 98 SER A C 1
ATOM 758 O O . SER A 1 98 ? -5.244 2.108 -4.060 1.00 98.56 98 SER A O 1
ATOM 760 N N . LEU A 1 99 ? -5.872 1.712 -1.946 1.00 98.69 99 LEU A N 1
ATOM 761 C CA . LEU A 1 99 ? -4.970 2.704 -1.349 1.00 98.69 99 LEU A CA 1
ATOM 762 C C . LEU A 1 99 ? -3.503 2.273 -1.492 1.00 98.69 99 LEU A C 1
ATOM 764 O O . LEU A 1 99 ? -2.648 3.102 -1.800 1.00 98.69 99 LEU A O 1
ATOM 768 N N . ILE A 1 100 ? -3.230 0.969 -1.370 1.00 98.75 100 ILE A N 1
ATOM 769 C CA . ILE A 1 100 ? -1.908 0.381 -1.640 1.00 98.75 100 ILE A CA 1
ATOM 770 C C . ILE A 1 100 ? -1.552 0.550 -3.121 1.00 98.75 100 ILE A C 1
ATOM 772 O O . ILE A 1 100 ? -0.477 1.050 -3.442 1.00 98.75 100 ILE A O 1
ATOM 776 N N . LEU A 1 101 ? -2.477 0.217 -4.027 1.00 98.69 101 LEU A N 1
ATOM 777 C CA . LEU A 1 101 ? -2.268 0.374 -5.471 1.00 98.69 101 LEU A CA 1
ATOM 778 C C . LEU A 1 101 ? -2.031 1.837 -5.872 1.00 98.69 101 LEU A C 1
ATOM 780 O O . LEU A 1 101 ? -1.157 2.110 -6.690 1.00 98.69 101 LEU A O 1
ATOM 784 N N . LYS A 1 102 ? -2.758 2.788 -5.272 1.00 98.56 102 LYS A N 1
ATOM 785 C CA . LYS A 1 102 ? -2.563 4.228 -5.501 1.00 98.56 102 LYS A CA 1
ATOM 786 C C . LYS A 1 102 ? -1.179 4.701 -5.055 1.00 98.56 102 LYS A C 1
ATOM 788 O O . LYS A 1 102 ? -0.573 5.486 -5.777 1.00 98.56 102 LYS A O 1
ATOM 793 N N . LYS A 1 103 ? -0.663 4.218 -3.915 1.00 98.38 103 LYS A N 1
ATOM 794 C CA . LYS A 1 103 ? 0.713 4.506 -3.465 1.00 98.38 103 LYS A CA 1
ATOM 795 C C . LYS A 1 103 ? 1.736 3.978 -4.471 1.00 98.38 103 LYS A C 1
ATOM 797 O O . LYS A 1 103 ? 2.560 4.757 -4.927 1.00 98.38 103 LYS A O 1
ATOM 802 N N . LEU A 1 104 ? 1.628 2.706 -4.871 1.00 98.50 104 LEU A N 1
ATOM 803 C CA . LEU A 1 104 ? 2.541 2.095 -5.849 1.00 98.50 104 LEU A CA 1
ATOM 804 C C . LEU A 1 104 ? 2.523 2.833 -7.189 1.00 98.50 104 LEU A C 1
ATOM 806 O O . LEU A 1 104 ? 3.574 3.147 -7.734 1.00 98.50 104 LEU A O 1
ATOM 810 N N . LYS A 1 105 ? 1.328 3.155 -7.695 1.00 97.56 105 LYS A N 1
ATOM 811 C CA . LYS A 1 105 ? 1.170 3.945 -8.915 1.00 97.56 105 LYS A CA 1
ATOM 812 C C . LYS A 1 105 ? 1.852 5.309 -8.783 1.00 97.56 105 LYS A C 1
ATOM 814 O O . LYS A 1 105 ? 2.600 5.681 -9.674 1.00 97.56 105 LYS A O 1
ATOM 819 N N . LYS A 1 106 ? 1.616 6.033 -7.685 1.00 97.81 106 LYS A N 1
ATOM 820 C CA . LYS A 1 106 ? 2.226 7.349 -7.449 1.00 97.81 106 LYS A CA 1
ATOM 821 C C . LYS A 1 106 ? 3.753 7.268 -7.387 1.00 97.81 106 LYS A C 1
ATOM 823 O O . LYS A 1 106 ? 4.422 8.141 -7.931 1.00 97.81 106 LYS A O 1
ATOM 828 N N . ASP A 1 107 ? 4.286 6.236 -6.733 1.00 97.44 107 ASP A N 1
ATOM 829 C CA . ASP A 1 107 ? 5.728 5.992 -6.67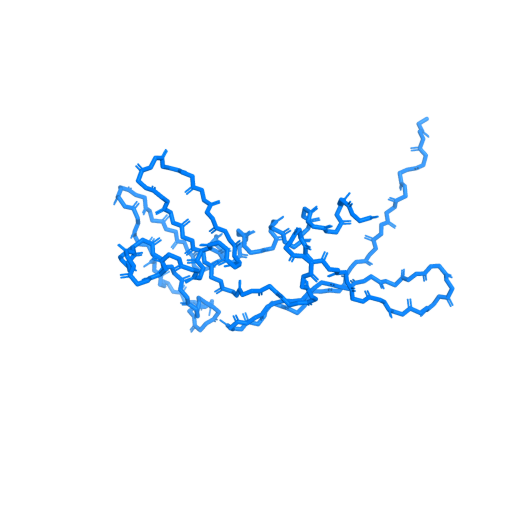3 1.00 97.44 107 ASP A CA 1
ATOM 830 C C . ASP A 1 107 ? 6.294 5.753 -8.088 1.00 97.44 107 ASP A C 1
ATOM 832 O O . ASP A 1 107 ? 7.300 6.352 -8.446 1.00 97.44 107 ASP A O 1
ATOM 836 N N . ALA A 1 108 ? 5.599 4.975 -8.927 1.00 96.06 108 ALA A N 1
ATOM 837 C CA . ALA A 1 108 ? 5.985 4.751 -10.323 1.00 96.06 108 ALA A CA 1
ATOM 838 C C . ALA A 1 108 ? 5.838 5.980 -11.231 1.00 96.06 108 ALA A C 1
ATOM 840 O O . ALA A 1 108 ? 6.661 6.174 -12.112 1.00 96.06 108 ALA A O 1
ATOM 841 N N . GLU A 1 109 ? 4.822 6.820 -11.026 1.00 94.81 109 GLU A N 1
ATOM 842 C CA . GLU A 1 109 ? 4.650 8.075 -11.778 1.00 94.81 109 GLU A CA 1
ATOM 843 C C . GLU A 1 109 ? 5.703 9.135 -11.417 1.00 94.81 109 GLU A C 1
ATOM 845 O O . GLU A 1 109 ? 5.877 10.095 -12.164 1.00 94.81 109 GLU A O 1
ATOM 850 N N . SER A 1 110 ? 6.373 8.985 -10.269 1.00 94.50 110 SER A N 1
ATOM 851 C CA . SER A 1 110 ? 7.399 9.920 -9.785 1.00 94.50 110 SER A CA 1
ATOM 852 C C . SER A 1 110 ? 8.836 9.467 -10.083 1.00 94.50 110 SER A C 1
ATOM 854 O O . SER A 1 110 ? 9.760 10.214 -9.761 1.00 94.50 110 SER A O 1
ATOM 856 N N . TYR A 1 111 ? 9.017 8.258 -10.627 1.00 90.94 111 TYR A N 1
ATOM 857 C CA . TYR A 1 111 ? 10.307 7.670 -11.008 1.00 90.94 111 TYR A CA 1
ATOM 858 C C . TYR A 1 111 ? 10.680 8.042 -12.445 1.00 90.94 111 TYR A C 1
ATOM 860 O O . TYR A 1 111 ? 11.831 8.487 -12.649 1.00 90.94 111 TYR A O 1
#

Foldseek 3Di:
DPDDDDWDWDWDLDQFKIWIWTQDPVRDIDTFAAPVRHRIFTLKWFADPVRDIDGGPVLVVCCVVRVLRMDGRLVVQPPHPDWRDDPPDTDHSVRSSVVNVVRNVVSVVVD

Secondary structure (DSSP, 8-state):
--------EEEEE-SSEEEEEEE-TTS-EEEPPPTTS-S-EESEEEE-TTSPEEESHHHHHTTTTSGGGEEE-GGGGTTS---EEETTEEE-HHHHHHHHHHHHHHHHHT-